Protein AF-A0A1Y4GLE7-F1 (afdb_monomer)

Mean predicted aligned error: 9.51 Å

Solvent-accessible surface area (backbone atoms only — not comparable to full-atom values): 6238 Å² total; per-residue (Å²): 132,56,70,69,56,54,52,53,50,52,52,54,53,52,50,44,53,52,37,48,58,31,63,73,34,73,68,36,23,28,51,52,10,46,50,41,59,73,25,40,50,88,51,75,80,82,81,58,92,72,50,87,75,52,49,61,57,52,50,52,34,26,52,50,18,48,52,52,41,53,47,30,31,75,59,54,54,64,40,45,62,51,16,35,50,49,26,52,54,49,49,52,53,52,51,54,51,52,53,51,44,77,70,74,53,88,87,81,86,87,80,134

Structure (mmCIF, N/CA/C/O backbone):
data_AF-A0A1Y4GLE7-F1
#
_entry.id   AF-A0A1Y4GLE7-F1
#
loop_
_atom_site.group_PDB
_atom_site.id
_atom_site.type_symbol
_atom_site.label_atom_id
_atom_site.label_alt_id
_atom_site.label_comp_id
_atom_site.label_asym_id
_atom_site.label_entity_id
_atom_site.label_seq_id
_atom_site.pdbx_PDB_ins_code
_atom_site.Cartn_x
_atom_site.Cartn_y
_atom_site.Cartn_z
_atom_site.occupancy
_atom_site.B_iso_or_equiv
_atom_site.auth_seq_id
_atom_site.auth_comp_id
_atom_site.auth_asym_id
_atom_site.auth_atom_id
_atom_site.pdbx_PDB_model_num
ATOM 1 N N . MET A 1 1 ? 17.166 -5.714 -28.266 1.00 63.12 1 MET A N 1
ATOM 2 C CA . MET A 1 1 ? 16.614 -5.155 -27.015 1.00 63.12 1 MET A CA 1
ATOM 3 C C . MET A 1 1 ? 17.673 -4.256 -26.400 1.00 63.12 1 MET A C 1
ATOM 5 O O . MET A 1 1 ? 18.807 -4.708 -26.267 1.00 63.12 1 MET A O 1
ATOM 9 N N . ASN A 1 2 ? 17.350 -2.991 -26.119 1.00 88.38 2 ASN A N 1
ATOM 10 C CA . ASN A 1 2 ? 18.285 -2.067 -25.466 1.00 88.38 2 ASN A CA 1
ATOM 11 C C . ASN A 1 2 ? 18.550 -2.544 -24.017 1.00 88.38 2 ASN A C 1
ATOM 13 O O . ASN A 1 2 ? 17.637 -3.058 -23.369 1.00 88.38 2 ASN A O 1
ATOM 17 N N . LYS A 1 3 ? 19.777 -2.393 -23.499 1.00 84.25 3 LYS A N 1
ATOM 18 C CA . LYS A 1 3 ? 20.131 -2.744 -22.110 1.00 84.25 3 LYS A CA 1
ATOM 19 C C . LYS A 1 3 ? 19.242 -2.013 -21.095 1.00 84.25 3 LYS A C 1
ATOM 21 O O . LYS A 1 3 ? 18.808 -2.630 -20.125 1.00 84.25 3 LYS A O 1
ATOM 26 N N . ASP A 1 4 ? 18.888 -0.759 -21.370 1.00 90.38 4 ASP A N 1
ATOM 27 C CA . ASP A 1 4 ? 18.006 0.039 -20.504 1.00 90.38 4 ASP A CA 1
ATOM 28 C C . ASP A 1 4 ? 16.574 -0.506 -20.474 1.00 90.38 4 ASP A C 1
ATOM 30 O O . ASP A 1 4 ? 15.894 -0.499 -19.448 1.00 90.38 4 ASP A O 1
ATOM 34 N N . GLU A 1 5 ? 16.116 -1.033 -21.608 1.00 92.62 5 GLU A N 1
ATOM 35 C CA . GLU A 1 5 ? 14.796 -1.637 -21.729 1.00 92.62 5 GLU A CA 1
ATOM 36 C C . GLU A 1 5 ? 14.727 -2.970 -20.978 1.00 92.62 5 GLU A C 1
ATOM 38 O O . GLU A 1 5 ? 13.757 -3.221 -20.263 1.00 92.62 5 GLU A O 1
ATOM 43 N N . ALA A 1 6 ? 15.786 -3.780 -21.064 1.00 92.25 6 ALA A N 1
ATOM 44 C CA . ALA A 1 6 ? 15.915 -5.021 -20.306 1.00 92.25 6 ALA A CA 1
ATOM 45 C C . ALA A 1 6 ? 15.909 -4.763 -18.790 1.00 92.25 6 ALA A C 1
ATOM 47 O O . ALA A 1 6 ? 15.163 -5.408 -18.053 1.00 92.25 6 ALA A O 1
ATOM 48 N N . PHE A 1 7 ? 16.681 -3.769 -18.335 1.00 93.50 7 PHE A N 1
ATOM 49 C CA . PHE A 1 7 ? 16.710 -3.358 -16.932 1.00 93.50 7 PHE A CA 1
ATOM 50 C C . PHE A 1 7 ? 15.334 -2.884 -16.447 1.00 93.50 7 PHE A C 1
ATOM 52 O O . PHE A 1 7 ? 14.849 -3.314 -15.398 1.00 93.50 7 PHE A O 1
ATOM 59 N N . ARG A 1 8 ? 14.660 -2.038 -17.238 1.00 92.25 8 ARG A N 1
ATOM 60 C CA . ARG A 1 8 ? 13.312 -1.549 -16.923 1.00 92.25 8 ARG A CA 1
ATOM 61 C C . ARG A 1 8 ? 12.316 -2.698 -16.766 1.00 92.25 8 ARG A C 1
ATOM 63 O O . ARG A 1 8 ? 11.502 -2.656 -15.846 1.00 92.25 8 ARG A O 1
ATOM 70 N N . LEU A 1 9 ? 12.369 -3.696 -17.648 1.00 92.88 9 LEU A N 1
ATOM 71 C CA . LEU A 1 9 ? 11.477 -4.854 -17.603 1.00 92.88 9 LEU A CA 1
ATOM 72 C C . LEU A 1 9 ? 11.718 -5.717 -16.361 1.00 92.88 9 LEU A C 1
ATOM 74 O O . LEU A 1 9 ? 10.753 -6.082 -15.695 1.00 92.88 9 LEU A O 1
ATOM 78 N N . GLU A 1 10 ? 12.973 -5.999 -16.012 1.00 94.50 10 GLU A N 1
ATOM 79 C CA . GLU A 1 10 ? 13.294 -6.765 -14.799 1.00 94.50 10 GLU A CA 1
ATOM 80 C C . GLU A 1 10 ? 12.846 -6.044 -13.526 1.00 94.50 10 GLU A C 1
ATOM 82 O O . GLU A 1 10 ? 12.214 -6.651 -12.660 1.00 94.50 10 GLU A O 1
ATOM 87 N N . ARG A 1 11 ? 13.052 -4.724 -13.446 1.00 92.31 11 ARG A N 1
ATOM 88 C CA . ARG A 1 11 ? 12.528 -3.919 -12.337 1.00 92.31 11 ARG A CA 1
ATOM 89 C C . ARG A 1 11 ? 11.005 -4.038 -12.220 1.00 92.31 11 ARG A C 1
ATOM 91 O O . ARG A 1 11 ? 10.500 -4.279 -11.129 1.00 92.31 11 ARG A O 1
ATOM 98 N N . LEU A 1 12 ? 10.271 -3.904 -13.329 1.00 90.69 12 LEU A N 1
ATOM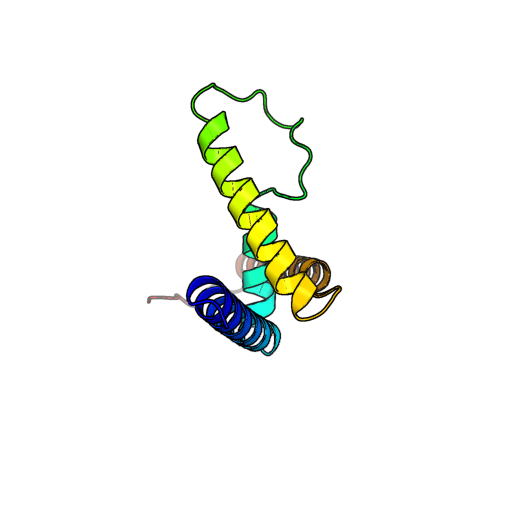 99 C CA . LEU A 1 12 ? 8.805 -4.005 -13.328 1.00 90.69 12 LEU A CA 1
ATOM 100 C C . LEU A 1 12 ? 8.313 -5.397 -12.900 1.00 90.69 12 LEU A C 1
ATOM 102 O O . LEU A 1 12 ? 7.326 -5.493 -12.173 1.00 90.69 12 LEU A O 1
ATOM 106 N N . LYS A 1 13 ? 9.007 -6.471 -13.299 1.00 92.50 13 LYS A N 1
ATOM 107 C CA . LYS A 1 13 ? 8.704 -7.834 -12.830 1.00 92.50 13 LYS A CA 1
ATOM 108 C C . LYS A 1 13 ? 8.921 -7.973 -11.324 1.00 92.50 13 LYS A C 1
ATOM 110 O O . LYS A 1 13 ? 8.084 -8.559 -10.641 1.00 92.50 13 LYS A O 1
ATOM 115 N N . GLY A 1 14 ? 10.024 -7.426 -10.810 1.00 93.62 14 GLY A N 1
ATOM 116 C CA . GLY A 1 14 ? 10.321 -7.412 -9.378 1.00 93.62 14 GLY A CA 1
ATOM 117 C C . GLY A 1 14 ? 9.249 -6.676 -8.574 1.00 93.62 14 GLY A C 1
ATOM 118 O O . GLY A 1 14 ? 8.749 -7.206 -7.585 1.00 93.62 14 GLY A O 1
ATOM 119 N N . GLU A 1 15 ? 8.835 -5.500 -9.044 1.00 93.56 15 GLU A N 1
ATOM 120 C CA . GLU A 1 15 ? 7.764 -4.710 -8.427 1.00 93.56 15 GLU A CA 1
ATOM 121 C C . GLU A 1 15 ? 6.430 -5.454 -8.405 1.00 93.56 15 GLU A C 1
ATOM 123 O O . GLU A 1 15 ? 5.782 -5.508 -7.363 1.00 93.56 15 GLU A O 1
ATOM 128 N N . ALA A 1 16 ? 6.039 -6.075 -9.521 1.00 91.50 16 ALA A N 1
ATOM 129 C CA . ALA A 1 16 ? 4.807 -6.856 -9.591 1.00 91.50 16 ALA A CA 1
ATOM 130 C C . ALA A 1 16 ? 4.836 -8.058 -8.634 1.00 91.50 16 ALA A C 1
ATOM 132 O O . ALA A 1 16 ? 3.851 -8.328 -7.947 1.00 91.50 16 ALA A O 1
ATOM 133 N N . LYS A 1 17 ? 5.978 -8.753 -8.541 1.00 94.75 17 LYS A N 1
ATOM 134 C CA . LYS A 1 17 ? 6.161 -9.873 -7.610 1.00 94.75 17 LYS A CA 1
ATOM 135 C C . LYS A 1 17 ? 6.051 -9.423 -6.153 1.00 94.75 17 LYS A C 1
ATOM 137 O O . LYS A 1 17 ? 5.368 -10.080 -5.373 1.00 94.75 17 LYS A O 1
ATOM 142 N N . LEU A 1 18 ? 6.699 -8.313 -5.793 1.00 93.88 18 LEU A N 1
ATOM 143 C CA . LEU A 1 18 ? 6.623 -7.745 -4.445 1.00 93.88 18 LEU A CA 1
ATOM 144 C C . LEU A 1 18 ? 5.190 -7.326 -4.100 1.00 93.88 18 LEU A C 1
ATOM 146 O O . LEU A 1 18 ? 4.680 -7.708 -3.051 1.00 93.88 18 LEU A O 1
ATOM 150 N N . ALA A 1 19 ? 4.530 -6.594 -5.002 1.00 95.00 19 ALA A N 1
ATOM 151 C CA . ALA A 1 19 ? 3.150 -6.159 -4.826 1.00 95.00 19 ALA A CA 1
ATOM 152 C C . ALA A 1 19 ? 2.216 -7.353 -4.603 1.00 95.00 19 ALA A C 1
ATOM 154 O O . ALA A 1 19 ? 1.445 -7.374 -3.651 1.00 95.00 19 ALA A O 1
ATOM 155 N N . SER A 1 20 ? 2.334 -8.385 -5.442 1.00 94.38 20 SER A N 1
ATOM 156 C CA . SER A 1 20 ? 1.533 -9.600 -5.312 1.00 94.38 20 SER A CA 1
ATOM 157 C C . SER A 1 20 ? 1.773 -10.317 -3.983 1.00 94.38 20 SER A C 1
ATOM 159 O O . SER A 1 20 ? 0.819 -10.832 -3.408 1.00 94.38 20 SER A O 1
ATOM 161 N N . ALA A 1 21 ? 3.017 -10.363 -3.496 1.00 95.06 21 ALA A N 1
ATOM 162 C CA . ALA A 1 21 ? 3.340 -10.997 -2.220 1.00 95.06 21 ALA A CA 1
ATOM 163 C C . ALA A 1 21 ? 2.727 -10.240 -1.032 1.00 95.06 21 ALA A C 1
ATOM 165 O O . ALA A 1 21 ? 2.165 -10.867 -0.139 1.00 95.06 21 ALA A O 1
ATOM 166 N N . LEU A 1 22 ? 2.785 -8.904 -1.049 1.00 95.56 22 LEU A N 1
ATOM 167 C CA . LEU A 1 22 ? 2.162 -8.063 -0.024 1.00 95.56 22 LEU A CA 1
ATOM 168 C C . LEU A 1 22 ? 0.636 -8.203 -0.035 1.00 95.56 22 LEU A C 1
ATOM 170 O O . LEU A 1 22 ? 0.025 -8.362 1.015 1.00 95.56 22 LEU A O 1
ATOM 174 N N . LEU A 1 23 ? 0.019 -8.205 -1.219 1.00 96.00 23 LEU A N 1
ATOM 175 C CA . LEU A 1 23 ? -1.437 -8.293 -1.351 1.00 96.00 23 LEU A CA 1
ATOM 176 C C . LEU A 1 23 ? -2.006 -9.675 -0.994 1.00 96.00 23 LEU A C 1
ATOM 178 O O . LEU A 1 23 ? -3.178 -9.779 -0.625 1.00 96.00 23 LEU A O 1
ATOM 182 N N . ALA A 1 24 ? -1.198 -10.734 -1.075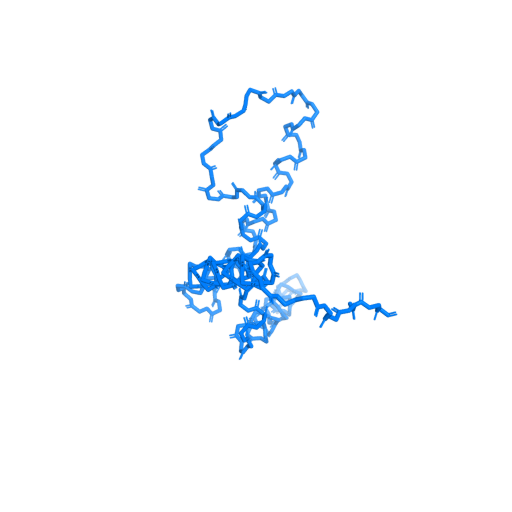 1.00 96.06 24 ALA A N 1
ATOM 183 C CA . ALA A 1 24 ? -1.627 -12.091 -0.742 1.00 96.06 24 ALA A CA 1
ATOM 184 C C . ALA A 1 24 ? -1.904 -12.296 0.759 1.00 96.06 24 ALA A C 1
ATOM 186 O O . ALA A 1 24 ? -2.624 -13.228 1.115 1.00 96.06 24 ALA A O 1
ATOM 187 N N . LEU A 1 25 ? -1.365 -11.438 1.631 1.00 95.81 25 LEU A N 1
ATOM 188 C CA . LEU A 1 25 ? -1.461 -11.571 3.086 1.00 95.81 25 LEU A CA 1
ATOM 189 C C . LEU A 1 25 ? -2.260 -10.407 3.693 1.00 95.81 25 LEU A C 1
ATOM 191 O O . LEU A 1 25 ? -2.026 -9.262 3.301 1.00 95.81 25 LEU A O 1
ATOM 195 N N . PRO A 1 26 ? -3.162 -10.653 4.664 1.00 95.19 26 PRO A N 1
ATOM 196 C CA . PRO A 1 26 ? -3.865 -9.583 5.375 1.00 95.19 26 PRO A CA 1
ATOM 197 C C . PRO A 1 26 ? -2.922 -8.543 5.988 1.00 95.19 26 PRO A C 1
ATOM 199 O O . PRO A 1 26 ? -3.103 -7.347 5.787 1.00 95.19 26 PRO A O 1
ATOM 202 N N . GLU A 1 27 ? -1.856 -8.982 6.655 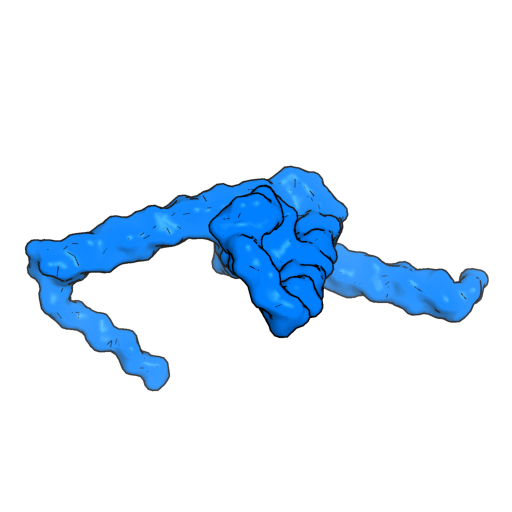1.00 96.06 27 GLU A N 1
ATOM 203 C CA . GLU A 1 27 ? -0.866 -8.105 7.286 1.00 96.06 27 GLU A CA 1
ATOM 204 C C . GLU A 1 27 ? -0.129 -7.246 6.253 1.00 96.06 27 GLU A C 1
ATOM 206 O O . GLU A 1 27 ? 0.165 -6.078 6.503 1.00 96.06 27 GLU A O 1
ATOM 211 N N . GLY A 1 28 ? 0.134 -7.804 5.068 1.00 96.56 28 GLY A N 1
ATOM 212 C CA . GLY A 1 28 ? 0.741 -7.067 3.965 1.00 96.56 28 GLY A CA 1
ATOM 213 C C . GLY A 1 28 ? -0.190 -5.989 3.410 1.00 96.56 28 GLY A C 1
ATOM 214 O O . GLY A 1 28 ? 0.259 -4.873 3.148 1.00 96.56 28 GLY A O 1
ATOM 215 N N . ARG A 1 29 ? -1.494 -6.274 3.301 1.00 96.69 29 ARG A N 1
ATOM 216 C CA . ARG A 1 29 ? -2.502 -5.282 2.892 1.00 96.69 29 ARG A CA 1
ATOM 217 C C . ARG A 1 29 ? -2.669 -4.172 3.927 1.00 96.69 29 ARG A C 1
ATOM 219 O O . ARG A 1 29 ? -2.646 -3.003 3.548 1.00 96.69 29 ARG A O 1
ATOM 226 N N . ILE A 1 30 ? -2.717 -4.513 5.214 1.00 96.69 30 ILE A N 1
ATOM 227 C CA . ILE A 1 30 ? -2.744 -3.545 6.323 1.00 96.69 30 ILE A CA 1
ATOM 228 C C . ILE A 1 30 ? -1.501 -2.646 6.281 1.00 96.69 30 ILE A C 1
ATOM 230 O O . ILE A 1 30 ? -1.620 -1.423 6.324 1.00 96.69 30 ILE A O 1
ATOM 234 N N . PHE A 1 31 ? -0.308 -3.229 6.120 1.00 96.00 31 PHE A N 1
ATOM 235 C CA . PHE A 1 31 ? 0.941 -2.474 5.991 1.00 96.00 31 PHE A CA 1
ATOM 236 C C . PHE A 1 31 ? 0.928 -1.518 4.789 1.00 96.00 31 PHE A C 1
ATOM 238 O O . PHE A 1 31 ? 1.336 -0.362 4.898 1.00 96.00 31 PHE A O 1
ATOM 245 N N . CYS A 1 32 ? 0.428 -1.969 3.639 1.00 95.25 32 CYS A N 1
ATOM 246 C CA . CYS A 1 32 ? 0.264 -1.110 2.471 1.00 95.25 32 CYS A CA 1
ATOM 247 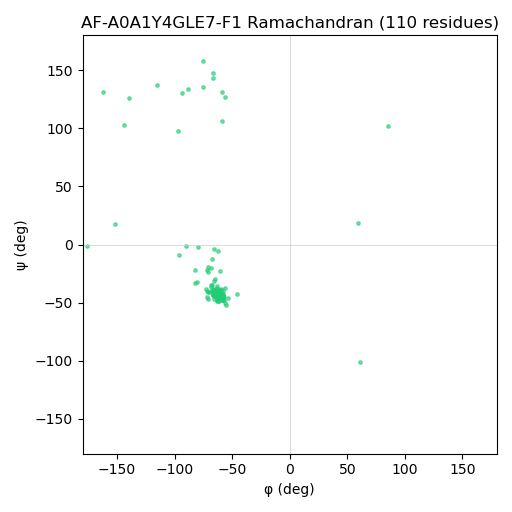C C . CYS A 1 32 ? -0.718 0.044 2.722 1.00 95.25 32 CYS A C 1
ATOM 249 O O . CYS A 1 32 ? -0.457 1.159 2.270 1.00 95.25 32 CYS A O 1
ATOM 251 N N . GLY A 1 33 ? -1.818 -0.204 3.439 1.00 94.94 33 GLY A N 1
ATOM 252 C CA . GLY A 1 33 ? -2.776 0.828 3.836 1.00 94.94 33 GLY A CA 1
ATOM 253 C C . GLY A 1 33 ? -2.149 1.880 4.748 1.00 94.94 33 GLY A C 1
ATOM 254 O O . GLY A 1 33 ? -2.276 3.071 4.474 1.00 94.94 33 GLY A O 1
ATOM 255 N N . LEU A 1 34 ? -1.383 1.439 5.752 1.00 94.44 34 LEU A N 1
ATOM 256 C CA . LEU A 1 34 ? -0.600 2.309 6.631 1.00 94.44 34 LEU A CA 1
ATOM 257 C C . LEU A 1 34 ? 0.343 3.216 5.829 1.00 94.44 34 LEU A C 1
ATOM 259 O O . LEU A 1 34 ? 0.304 4.431 5.987 1.00 94.44 34 LEU A O 1
ATOM 263 N N . LEU A 1 35 ? 1.159 2.655 4.928 1.00 92.44 35 LEU A N 1
ATOM 264 C CA . LEU A 1 35 ? 2.093 3.448 4.118 1.00 92.44 35 LEU A CA 1
ATOM 265 C C . LEU A 1 35 ? 1.383 4.530 3.286 1.00 92.44 35 LEU A C 1
ATOM 267 O O . LEU A 1 35 ? 1.886 5.647 3.154 1.00 92.44 35 LEU A O 1
ATOM 271 N N . LEU A 1 36 ? 0.223 4.213 2.709 1.00 91.81 36 LEU A N 1
ATOM 272 C CA . LEU A 1 36 ? -0.555 5.170 1.918 1.00 91.81 36 LEU A CA 1
ATOM 273 C C . LEU A 1 36 ? -1.154 6.293 2.778 1.00 91.81 36 LEU A C 1
ATOM 275 O O . LEU A 1 36 ? -1.205 7.439 2.328 1.00 91.81 36 LEU A O 1
ATOM 279 N N . GLU A 1 37 ? -1.576 5.983 4.003 1.00 88.81 37 GLU A N 1
ATOM 280 C CA . GLU A 1 37 ? -2.084 6.973 4.957 1.00 88.81 37 GLU A CA 1
ATOM 281 C C . GLU A 1 37 ? -0.978 7.890 5.495 1.00 88.81 37 GLU A C 1
ATOM 283 O O . GLU A 1 37 ? -1.143 9.113 5.491 1.00 88.81 37 GLU A O 1
ATOM 288 N N . GLU A 1 38 ? 0.161 7.320 5.902 1.00 87.75 38 GLU A N 1
ATOM 289 C CA . GLU A 1 38 ? 1.294 8.060 6.481 1.00 87.75 38 GLU A CA 1
ATOM 290 C C . GLU A 1 38 ? 1.942 9.007 5.472 1.00 87.75 38 GLU A C 1
ATOM 292 O O . GLU A 1 38 ? 2.256 10.151 5.785 1.00 87.75 38 GLU A O 1
ATOM 297 N N . THR A 1 39 ? 2.067 8.576 4.216 1.00 85.25 39 THR A N 1
ATOM 298 C CA . THR A 1 39 ? 2.633 9.423 3.153 1.00 85.25 39 THR A CA 1
ATOM 299 C C . THR A 1 39 ? 1.750 10.619 2.792 1.00 85.25 39 THR A C 1
ATOM 301 O O . THR A 1 39 ? 2.179 11.508 2.053 1.00 85.25 39 THR A O 1
ATOM 304 N N . GLY A 1 40 ? 0.495 10.650 3.261 1.00 73.12 40 GLY A N 1
ATOM 305 C CA . GLY A 1 40 ? -0.429 11.758 3.033 1.00 73.12 40 GLY A CA 1
ATOM 306 C C . GLY A 1 40 ? -0.711 12.037 1.554 1.00 73.12 40 GLY A C 1
ATOM 307 O O . GLY A 1 40 ? -1.187 13.125 1.222 1.00 73.12 40 GLY A O 1
ATOM 308 N N . PHE A 1 41 ? -0.426 11.079 0.662 1.00 76.50 41 PHE A N 1
ATOM 309 C CA . PHE A 1 41 ? -0.523 11.251 -0.790 1.00 76.50 41 PHE A CA 1
ATOM 310 C C . PHE A 1 41 ? -1.943 11.625 -1.233 1.00 76.50 41 PHE A C 1
ATOM 312 O O . PHE A 1 41 ? -2.119 12.495 -2.083 1.00 76.50 41 PHE A O 1
ATOM 319 N N . LEU A 1 42 ? -2.957 11.027 -0.601 1.00 69.88 42 LEU A N 1
ATOM 320 C CA . LEU A 1 42 ? -4.370 11.302 -0.881 1.00 69.88 42 LEU A CA 1
ATOM 321 C C . LEU A 1 42 ? -4.959 12.433 -0.020 1.00 69.88 42 LEU A C 1
ATOM 323 O O . LEU A 1 42 ? -6.130 12.778 -0.173 1.00 69.88 42 LEU A O 1
ATOM 327 N N . ARG A 1 43 ? -4.175 13.033 0.886 1.00 67.94 43 ARG A N 1
ATOM 328 C CA . ARG A 1 43 ? -4.645 14.115 1.760 1.00 67.94 43 ARG A CA 1
ATOM 329 C C . ARG A 1 43 ? -4.458 15.475 1.082 1.00 67.94 43 ARG A C 1
ATOM 331 O O . ARG A 1 43 ? -3.390 15.801 0.551 1.00 67.94 43 ARG A O 1
ATOM 338 N N . ASN A 1 44 ? -5.498 16.310 1.149 1.00 55.31 44 ASN A N 1
ATOM 339 C CA . ASN A 1 44 ? -5.436 17.692 0.671 1.00 55.31 44 ASN A CA 1
ATOM 340 C C . ASN A 1 44 ? -4.288 18.439 1.368 1.00 55.31 44 ASN A C 1
ATOM 342 O O . ASN A 1 44 ? -4.224 18.496 2.595 1.00 55.31 44 ASN A O 1
ATOM 346 N N . SER A 1 45 ? -3.407 19.053 0.575 1.00 54.19 45 SER A N 1
ATOM 347 C CA . SER A 1 45 ? -2.250 19.851 1.022 1.00 54.19 45 SER A CA 1
ATOM 348 C C . SER A 1 45 ? -2.614 21.092 1.846 1.00 54.19 45 SER A C 1
ATOM 350 O O . SER A 1 45 ? -1.728 21.766 2.355 1.00 54.19 45 SER A O 1
ATOM 352 N N . ALA A 1 46 ? -3.903 21.404 1.989 1.00 51.50 46 ALA A N 1
ATOM 353 C CA . ALA A 1 46 ? -4.397 22.630 2.604 1.00 51.50 46 ALA A CA 1
ATOM 354 C C . ALA A 1 46 ? -4.402 22.626 4.145 1.00 51.50 46 ALA A C 1
ATOM 356 O O . ALA A 1 46 ? -4.835 23.610 4.737 1.00 51.50 46 ALA A O 1
ATOM 357 N N . ARG A 1 47 ? -4.003 21.528 4.804 1.00 49.62 47 ARG A N 1
ATOM 358 C CA . ARG A 1 47 ? -4.230 21.379 6.251 1.00 49.62 47 ARG A CA 1
ATOM 359 C C . ARG A 1 47 ? -3.202 22.069 7.148 1.00 49.62 47 ARG A C 1
ATOM 361 O O . ARG A 1 47 ? -3.570 22.423 8.257 1.00 49.62 47 ARG A O 1
ATOM 368 N N . ASP A 1 48 ? -1.996 22.347 6.659 1.00 52.59 48 ASP A N 1
ATOM 369 C CA . ASP A 1 48 ? -0.933 22.950 7.465 1.00 52.59 48 ASP A CA 1
ATOM 370 C C . ASP A 1 48 ? -0.179 23.997 6.648 1.00 52.59 48 ASP A C 1
ATOM 372 O O . ASP A 1 48 ? 0.329 23.679 5.573 1.00 52.59 48 ASP A O 1
ATOM 376 N N . SER A 1 49 ? -0.074 25.225 7.159 1.00 50.59 49 SER A N 1
ATOM 377 C CA . SER A 1 49 ? 0.821 26.256 6.624 1.00 50.59 49 SER A CA 1
ATOM 378 C C . SER A 1 49 ? 2.262 25.730 6.666 1.00 50.59 49 SER A C 1
ATOM 380 O O . SER A 1 49 ? 2.823 25.624 7.758 1.00 50.59 49 SER A O 1
ATOM 382 N N . PRO A 1 50 ? 2.868 25.349 5.528 1.00 57.09 50 PRO A N 1
ATOM 383 C CA . PRO A 1 50 ? 4.133 24.631 5.549 1.00 57.09 50 PRO A CA 1
ATOM 384 C C . PRO A 1 50 ? 5.276 25.592 5.878 1.00 57.09 50 PRO A C 1
ATOM 386 O O . PRO A 1 50 ? 5.361 26.682 5.305 1.00 57.09 50 PRO A O 1
ATOM 389 N N . THR A 1 51 ? 6.188 25.187 6.764 1.00 56.94 51 THR A N 1
ATOM 390 C CA . THR A 1 51 ? 7.481 25.870 6.864 1.00 56.94 51 THR A CA 1
ATOM 391 C C . THR A 1 51 ? 8.379 25.458 5.680 1.00 56.94 51 THR A C 1
ATOM 393 O O . THR A 1 51 ? 8.164 24.403 5.073 1.00 56.94 51 THR A O 1
ATOM 396 N N . PRO A 1 52 ? 9.399 26.254 5.306 1.00 57.41 52 PRO A N 1
ATOM 397 C CA . PRO A 1 52 ? 10.292 25.929 4.185 1.00 57.41 52 PRO A CA 1
ATOM 398 C C . PRO A 1 52 ? 11.081 24.612 4.340 1.00 57.41 52 PRO A C 1
ATOM 400 O O . PRO A 1 52 ? 11.521 24.041 3.346 1.00 57.41 52 PRO A O 1
ATOM 403 N N . GLY A 1 53 ? 11.274 24.125 5.573 1.00 54.78 53 GLY A N 1
ATOM 404 C CA . GLY A 1 53 ? 11.890 22.818 5.843 1.00 54.78 53 GLY A CA 1
ATOM 405 C C . GLY A 1 53 ? 10.909 21.653 5.690 1.00 54.78 53 GLY A C 1
ATOM 406 O O . GLY A 1 53 ? 11.288 20.581 5.224 1.00 54.78 53 GLY A O 1
ATOM 407 N N . ASP A 1 54 ? 9.630 21.888 5.993 1.00 58.03 54 ASP A N 1
ATOM 408 C CA . ASP A 1 54 ? 8.569 20.883 5.876 1.00 58.03 54 ASP A CA 1
ATOM 409 C C . ASP A 1 54 ? 8.207 20.579 4.419 1.00 58.03 54 ASP A C 1
ATOM 411 O O . ASP A 1 54 ? 7.649 19.527 4.121 1.00 58.03 54 ASP A O 1
ATOM 415 N N . THR A 1 55 ? 8.508 21.488 3.490 1.00 59.97 55 THR A N 1
ATOM 416 C CA . THR A 1 55 ? 8.045 21.389 2.099 1.00 59.97 55 THR A CA 1
ATOM 417 C C . THR A 1 55 ? 8.758 20.277 1.328 1.00 59.97 55 THR A C 1
ATOM 419 O O . THR A 1 55 ? 8.089 19.465 0.694 1.00 59.97 55 THR A O 1
ATOM 422 N N . TYR A 1 56 ? 10.088 20.170 1.441 1.00 58.91 56 TYR A N 1
ATOM 423 C CA . TYR A 1 56 ? 10.869 19.143 0.733 1.00 58.91 56 TYR A CA 1
ATOM 424 C C . TYR A 1 56 ? 10.663 17.735 1.298 1.00 58.91 56 TYR A C 1
ATOM 426 O O . TYR A 1 56 ? 10.566 16.768 0.544 1.00 58.91 56 TYR A O 1
ATOM 434 N N . PHE A 1 57 ? 10.584 17.610 2.625 1.00 65.44 57 PHE A N 1
ATOM 435 C CA . PHE A 1 57 ? 10.372 16.318 3.275 1.00 65.44 57 PHE A CA 1
ATOM 436 C C . PHE A 1 57 ? 8.990 15.748 2.928 1.00 65.44 57 PHE A C 1
ATOM 438 O O . PHE A 1 57 ? 8.889 14.615 2.458 1.00 65.44 57 PHE A O 1
ATOM 445 N N . ARG A 1 58 ? 7.942 16.579 3.019 1.00 71.88 58 ARG A N 1
ATOM 446 C CA . ARG A 1 58 ? 6.570 16.187 2.659 1.00 71.88 58 ARG A CA 1
ATOM 447 C C . ARG A 1 58 ? 6.406 15.889 1.170 1.00 71.88 58 ARG A C 1
ATOM 449 O O . ARG A 1 58 ? 5.591 15.050 0.797 1.00 71.88 58 ARG A O 1
ATOM 456 N N . GLU A 1 59 ? 7.160 16.558 0.300 1.00 74.81 59 GLU A N 1
ATOM 457 C CA . GLU A 1 59 ? 7.183 16.230 -1.130 1.00 74.81 59 GLU A CA 1
ATOM 458 C C . GLU A 1 59 ? 7.818 14.851 -1.378 1.00 74.81 59 GLU A C 1
ATOM 460 O O . GLU A 1 59 ? 7.283 14.052 -2.149 1.00 74.81 59 GLU A O 1
ATOM 465 N N . GLY A 1 60 ? 8.901 14.525 -0.665 1.00 79.12 60 GLY A N 1
ATOM 466 C CA . GLY A 1 60 ? 9.492 13.186 -0.660 1.00 79.12 60 GLY A CA 1
ATOM 467 C C . GLY A 1 60 ? 8.502 12.103 -0.222 1.00 79.12 60 GLY A C 1
ATOM 468 O O . GLY A 1 60 ? 8.347 11.097 -0.916 1.00 79.12 60 GLY A O 1
ATOM 469 N N . GLU A 1 61 ? 7.777 12.330 0.874 1.00 82.44 61 GLU A N 1
ATOM 470 C CA . GLU A 1 61 ? 6.747 11.408 1.374 1.00 82.44 61 GLU A CA 1
ATOM 471 C C . GLU A 1 61 ? 5.616 11.207 0.365 1.00 82.44 61 GLU A C 1
ATOM 473 O O . GLU A 1 61 ? 5.250 10.071 0.060 1.00 82.44 61 GLU A O 1
ATOM 478 N N . ARG A 1 62 ? 5.119 12.290 -0.245 1.00 82.38 62 ARG A N 1
ATOM 479 C CA . ARG A 1 62 ? 4.093 12.211 -1.295 1.00 82.38 62 ARG A CA 1
ATOM 480 C C . ARG A 1 62 ? 4.560 11.406 -2.501 1.00 82.38 62 ARG A C 1
ATOM 482 O O . ARG A 1 62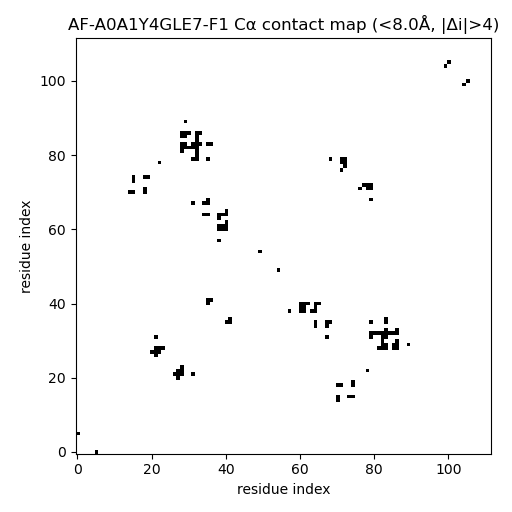 ? 3.777 10.623 -3.034 1.00 82.38 62 ARG A O 1
ATOM 489 N N . ASN A 1 63 ? 5.819 11.553 -2.910 1.00 86.50 63 ASN A N 1
ATOM 490 C CA . ASN A 1 63 ? 6.389 10.779 -4.013 1.00 86.50 63 ASN A CA 1
ATOM 491 C C . ASN A 1 63 ? 6.477 9.285 -3.677 1.00 86.50 63 ASN A C 1
ATOM 493 O O . ASN A 1 63 ? 6.178 8.440 -4.526 1.00 86.50 63 ASN A O 1
ATOM 497 N N . VAL A 1 64 ? 6.839 8.944 -2.436 1.00 88.62 64 VAL A N 1
ATOM 498 C CA . VAL A 1 64 ? 6.794 7.558 -1.948 1.00 88.62 64 VAL A CA 1
ATOM 499 C C . VAL A 1 64 ? 5.359 7.034 -1.987 1.00 88.62 64 VAL A C 1
ATOM 501 O O . VAL A 1 64 ? 5.120 5.970 -2.559 1.00 88.62 64 VAL A O 1
ATOM 504 N N . GLY A 1 65 ? 4.400 7.803 -1.468 1.00 90.88 65 GLY A N 1
ATOM 505 C CA . GLY A 1 65 ? 2.982 7.448 -1.479 1.00 90.88 65 GLY A CA 1
ATOM 506 C C . GLY A 1 65 ? 2.437 7.226 -2.888 1.00 90.88 65 GLY A C 1
ATOM 507 O O . GLY A 1 65 ? 1.819 6.195 -3.151 1.00 90.88 65 GLY A O 1
ATOM 508 N N . GLN A 1 66 ? 2.756 8.116 -3.832 1.00 91.44 66 GLN A N 1
ATOM 509 C CA . GLN A 1 66 ? 2.409 7.947 -5.243 1.00 91.44 66 GLN A CA 1
ATOM 510 C C . GLN A 1 66 ? 2.993 6.651 -5.808 1.00 91.44 66 GLN A C 1
ATOM 512 O O . GLN A 1 66 ? 2.314 5.903 -6.515 1.00 91.44 66 GLN A O 1
ATOM 517 N N . ARG A 1 67 ? 4.261 6.357 -5.501 1.00 91.69 67 ARG A N 1
ATOM 518 C CA . ARG A 1 67 ? 4.938 5.176 -6.035 1.00 91.69 67 ARG A CA 1
ATOM 519 C C . ARG A 1 67 ? 4.331 3.881 -5.507 1.00 91.69 67 ARG A C 1
ATOM 521 O O . ARG A 1 67 ? 4.146 2.943 -6.285 1.00 91.69 67 ARG A O 1
ATOM 528 N N . VAL A 1 68 ? 4.007 3.844 -4.216 1.00 93.12 68 VAL A N 1
ATOM 529 C CA . VAL A 1 68 ? 3.297 2.727 -3.583 1.00 93.12 68 VAL A CA 1
ATOM 530 C C . VAL A 1 68 ? 1.909 2.578 -4.204 1.00 93.12 68 VAL A C 1
ATOM 532 O O . VAL A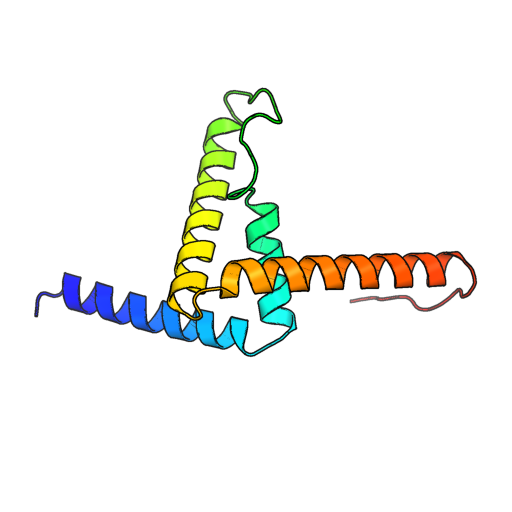 1 68 ? 1.548 1.477 -4.617 1.00 93.12 68 VAL A O 1
ATOM 535 N N . PHE A 1 69 ? 1.172 3.679 -4.372 1.00 94.00 69 PHE A N 1
ATOM 536 C CA . PHE A 1 69 ? -0.147 3.676 -5.003 1.00 94.00 69 PHE A CA 1
ATOM 537 C C . PHE A 1 69 ? -0.098 3.076 -6.413 1.00 94.00 69 PHE A C 1
ATOM 539 O O . PHE A 1 69 ? -0.851 2.156 -6.724 1.00 94.00 69 PHE A O 1
ATOM 546 N N . GLU A 1 70 ? 0.819 3.540 -7.266 1.00 93.38 70 GLU A N 1
ATOM 547 C CA . GLU A 1 70 ? 0.979 3.021 -8.628 1.00 93.38 70 GLU A CA 1
ATOM 548 C C . GLU A 1 70 ? 1.357 1.537 -8.659 1.00 93.38 70 GLU A C 1
ATOM 550 O O . GLU A 1 70 ? 0.888 0.796 -9.526 1.00 93.38 70 GLU A O 1
ATOM 555 N N . LEU A 1 71 ? 2.234 1.105 -7.749 1.00 94.25 71 LEU A N 1
ATOM 556 C CA . LEU A 1 71 ? 2.677 -0.283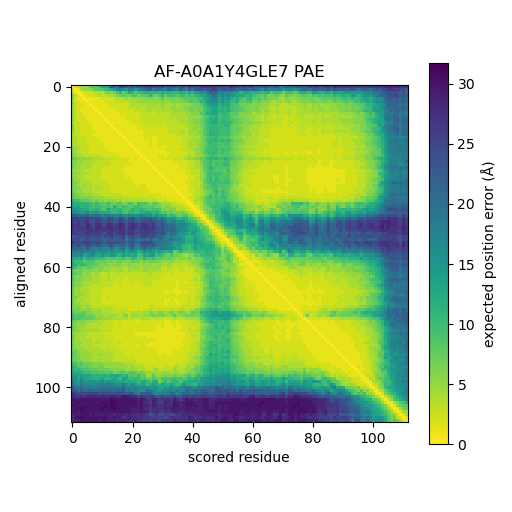 -7.650 1.00 94.25 71 LEU A CA 1
ATOM 557 C C . LEU A 1 71 ? 1.504 -1.206 -7.299 1.00 94.25 71 LEU A C 1
ATOM 559 O O . LEU A 1 71 ? 1.306 -2.223 -7.963 1.00 94.25 71 LEU A O 1
ATOM 563 N N . LEU A 1 72 ? 0.690 -0.816 -6.319 1.00 94.56 72 LEU A N 1
ATOM 564 C CA . LEU A 1 72 ? -0.491 -1.569 -5.897 1.00 94.56 72 LEU A CA 1
ATOM 565 C C . LEU A 1 72 ? -1.599 -1.528 -6.958 1.00 94.56 72 LEU A C 1
ATOM 567 O O . LEU A 1 72 ? -2.189 -2.562 -7.272 1.00 94.56 72 LEU A O 1
ATOM 571 N N . TRP A 1 73 ? -1.825 -0.368 -7.581 1.00 94.19 73 TRP A N 1
ATOM 572 C CA . TRP A 1 73 ? -2.793 -0.211 -8.667 1.00 94.19 73 TRP A CA 1
ATOM 573 C C . TRP A 1 73 ? -2.482 -1.140 -9.844 1.00 94.19 73 TRP A C 1
ATOM 575 O O . TRP A 1 73 ? -3.365 -1.817 -10.365 1.00 94.19 73 TRP A O 1
ATOM 585 N N . ARG A 1 74 ? -1.210 -1.231 -10.249 1.00 91.88 74 ARG A N 1
ATOM 586 C CA . ARG A 1 74 ? -0.787 -2.142 -11.326 1.00 91.88 74 ARG A CA 1
ATOM 587 C C . ARG A 1 74 ? -0.967 -3.615 -10.966 1.00 91.88 74 ARG A C 1
ATOM 589 O O . ARG A 1 74 ? -1.160 -4.422 -11.868 1.00 91.88 74 ARG A O 1
ATOM 596 N N . ALA A 1 75 ? -0.876 -3.962 -9.685 1.00 89.94 75 ALA A N 1
ATOM 597 C CA . ALA A 1 75 ? -0.981 -5.341 -9.226 1.00 89.94 75 ALA A CA 1
ATOM 598 C C . ALA A 1 75 ? -2.432 -5.823 -9.079 1.00 89.94 75 ALA A C 1
ATOM 600 O O . ALA A 1 75 ? -2.695 -7.000 -9.308 1.00 89.94 75 ALA A O 1
ATOM 601 N N . GLY A 1 76 ? -3.366 -4.940 -8.711 1.00 85.69 76 GLY A N 1
ATOM 602 C CA . GLY A 1 76 ? -4.732 -5.358 -8.376 1.00 85.69 76 GLY A CA 1
ATOM 603 C C . GLY A 1 76 ? -5.828 -4.326 -8.623 1.00 85.69 76 GLY A C 1
ATOM 604 O O . GLY A 1 76 ? -6.910 -4.460 -8.060 1.00 85.69 76 GLY A O 1
ATOM 605 N N . GLY A 1 77 ? -5.577 -3.284 -9.421 1.00 89.75 77 GLY A N 1
ATOM 606 C CA . GLY A 1 77 ? -6.546 -2.220 -9.691 1.00 89.75 77 GLY A CA 1
ATOM 607 C C . GLY A 1 77 ? -6.925 -1.491 -8.406 1.00 89.75 77 GLY A C 1
ATOM 608 O O . GLY A 1 77 ? -6.145 -0.701 -7.891 1.00 89.75 77 GLY A O 1
ATOM 609 N N . ALA A 1 78 ? -8.086 -1.813 -7.837 1.00 92.19 78 ALA A N 1
ATOM 610 C CA . ALA A 1 78 ? -8.601 -1.207 -6.606 1.00 92.19 78 ALA A CA 1
ATOM 611 C C . ALA A 1 78 ? -7.775 -1.497 -5.330 1.00 92.19 78 ALA A C 1
ATOM 613 O O . AL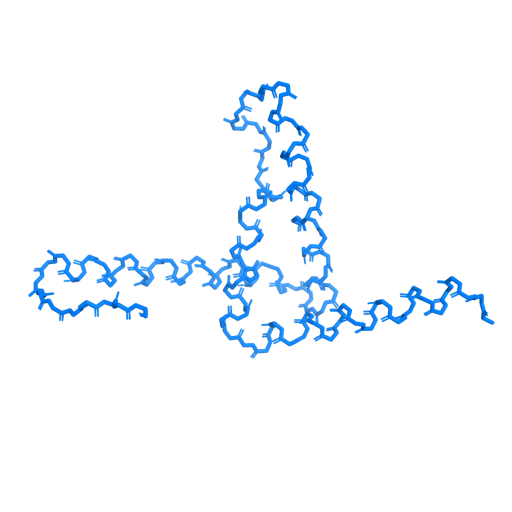A A 1 78 ? -8.067 -0.923 -4.283 1.00 92.19 78 ALA A O 1
ATOM 614 N N . ALA A 1 79 ? -6.728 -2.325 -5.416 1.00 94.75 79 ALA A N 1
ATOM 615 C CA . ALA A 1 79 ? -5.877 -2.717 -4.292 1.00 94.75 79 ALA A CA 1
ATOM 616 C C . ALA A 1 79 ? -5.411 -1.571 -3.362 1.00 94.75 79 ALA A C 1
ATOM 618 O O . ALA A 1 79 ? -5.488 -1.771 -2.154 1.00 94.75 79 ALA A O 1
ATOM 619 N N . PRO A 1 80 ? -4.986 -0.375 -3.834 1.00 94.12 80 PRO A N 1
ATOM 620 C CA . PRO A 1 80 ? -4.604 0.712 -2.928 1.00 94.12 80 PRO A CA 1
ATOM 621 C C . PRO A 1 80 ? -5.731 1.107 -1.963 1.00 94.12 80 PRO A C 1
ATOM 623 O O . PRO A 1 80 ? -5.500 1.249 -0.767 1.00 94.12 80 PRO A O 1
ATOM 626 N N . LEU A 1 81 ? -6.958 1.240 -2.477 1.00 94.19 81 LEU A N 1
ATOM 627 C CA . LEU A 1 81 ? -8.117 1.654 -1.686 1.00 94.19 81 LEU A CA 1
ATOM 628 C C . LEU A 1 81 ? -8.574 0.538 -0.742 1.00 94.19 81 LEU A C 1
ATOM 630 O O . LEU A 1 81 ? -8.919 0.813 0.403 1.00 94.19 81 LEU A O 1
ATOM 634 N N . SER A 1 82 ? -8.533 -0.717 -1.198 1.00 95.25 82 SER A N 1
ATOM 635 C CA . SER A 1 82 ? -8.834 -1.878 -0.353 1.00 95.25 82 SER A CA 1
ATOM 636 C C . SER A 1 82 ? -7.856 -1.997 0.817 1.00 95.25 82 SER A C 1
ATOM 638 O O . SER A 1 82 ? -8.294 -2.156 1.949 1.00 95.25 82 SER A O 1
ATOM 640 N N . CYS A 1 83 ? -6.553 -1.822 0.576 1.00 96.19 83 CYS A N 1
ATOM 641 C CA . CYS A 1 83 ? -5.541 -1.826 1.634 1.00 96.19 83 CYS A CA 1
ATOM 642 C C . CYS A 1 83 ? -5.782 -0.725 2.678 1.00 96.19 83 CYS A C 1
ATOM 644 O O . CYS A 1 83 ? -5.653 -0.973 3.874 1.00 96.19 83 CYS A O 1
ATOM 646 N N . MET A 1 84 ? -6.149 0.486 2.245 1.00 94.94 84 MET A N 1
ATOM 647 C CA . MET A 1 84 ? -6.480 1.582 3.164 1.00 94.94 84 MET A CA 1
ATOM 648 C C . MET A 1 84 ? -7.737 1.286 3.992 1.00 94.94 84 MET A C 1
ATOM 650 O O . MET A 1 84 ? -7.756 1.570 5.188 1.00 94.94 84 MET A O 1
ATOM 654 N N . ALA A 1 85 ? -8.765 0.687 3.384 1.00 94.88 85 ALA A N 1
ATOM 655 C CA . ALA A 1 85 ? -9.968 0.273 4.102 1.00 94.88 85 ALA A CA 1
ATOM 656 C C . ALA A 1 85 ? -9.655 -0.808 5.152 1.00 94.88 85 ALA A C 1
ATOM 658 O O . ALA A 1 85 ? -10.023 -0.647 6.312 1.00 94.88 85 ALA A O 1
ATOM 659 N N . GLU A 1 86 ? -8.899 -1.846 4.777 1.00 96.50 86 GLU A N 1
ATOM 660 C CA . GLU A 1 86 ? -8.457 -2.905 5.698 1.00 96.50 86 GLU A CA 1
ATOM 661 C C . GLU A 1 86 ? -7.607 -2.350 6.853 1.00 96.50 86 GLU A C 1
ATOM 663 O O . GLU A 1 86 ? -7.755 -2.778 7.997 1.00 96.50 86 GLU A O 1
ATOM 668 N N . TYR A 1 87 ? -6.749 -1.360 6.588 1.00 96.12 87 TYR A N 1
ATOM 669 C CA . TYR A 1 87 ? -6.003 -0.664 7.639 1.00 96.12 87 TYR A CA 1
ATOM 670 C C . TYR A 1 87 ? -6.928 0.098 8.601 1.00 96.12 87 TYR A C 1
ATOM 672 O O . TYR A 1 87 ? -6.759 0.005 9.816 1.00 96.12 87 TYR A O 1
ATOM 680 N N . GLY A 1 88 ? -7.938 0.802 8.081 1.00 94.12 88 GLY A N 1
ATOM 681 C CA . GLY A 1 88 ? -8.944 1.481 8.902 1.00 94.12 88 GLY A CA 1
ATOM 682 C C . GLY A 1 88 ? -9.751 0.519 9.782 1.00 94.12 88 GLY A C 1
ATOM 683 O O . GLY A 1 88 ? -9.951 0.786 10.967 1.00 94.12 88 GLY A O 1
ATOM 684 N N . GLU A 1 89 ? -10.161 -0.629 9.238 1.00 96.25 89 GLU A N 1
ATOM 685 C CA . GLU A 1 89 ? -10.833 -1.688 10.003 1.00 96.25 89 GLU A CA 1
ATOM 686 C C . GLU A 1 89 ? -9.928 -2.264 11.097 1.00 96.25 89 GLU A C 1
ATOM 688 O O . GLU A 1 89 ? -10.375 -2.501 12.221 1.00 96.25 89 GLU A O 1
ATOM 693 N N . TRP A 1 90 ? -8.644 -2.467 10.793 1.00 96.38 90 TRP A N 1
ATOM 694 C CA . TRP A 1 90 ? -7.667 -2.933 11.771 1.00 96.38 90 TRP A CA 1
ATOM 695 C C . TRP A 1 90 ? -7.469 -1.925 12.911 1.00 96.38 90 TRP A C 1
ATOM 697 O O . TRP A 1 90 ? -7.464 -2.325 14.076 1.00 96.38 90 TRP A O 1
ATOM 707 N N . LEU A 1 91 ? -7.380 -0.623 12.609 1.00 93.62 91 LEU A N 1
ATOM 708 C CA . LEU A 1 91 ? -7.284 0.428 13.629 1.00 93.62 91 LEU A CA 1
ATOM 709 C C . LEU A 1 91 ? -8.486 0.416 14.581 1.00 93.62 91 LEU A C 1
ATOM 711 O O . LEU A 1 91 ? -8.294 0.462 15.796 1.00 93.62 91 LEU A O 1
ATOM 715 N N . ALA A 1 92 ? -9.704 0.289 14.048 1.00 93.25 92 ALA A N 1
ATOM 716 C CA . ALA A 1 92 ? -10.914 0.202 14.865 1.00 93.25 92 ALA A CA 1
ATOM 717 C C . ALA A 1 92 ? -10.876 -1.012 15.812 1.00 93.25 92 ALA A C 1
ATOM 719 O O . ALA A 1 92 ? -11.175 -0.890 16.999 1.00 93.25 92 ALA A O 1
ATOM 720 N N . GLN A 1 93 ? -10.419 -2.172 15.326 1.00 92.44 93 GLN A N 1
ATOM 721 C CA . GLN A 1 93 ? -10.266 -3.370 16.160 1.00 92.44 93 GLN A CA 1
ATOM 722 C C . GLN A 1 93 ? -9.217 -3.190 17.267 1.00 92.44 93 GLN A C 1
ATOM 724 O O . GLN A 1 93 ? -9.403 -3.677 18.384 1.00 92.44 93 GLN A O 1
ATOM 729 N N . VAL A 1 94 ? -8.100 -2.518 16.975 1.00 91.19 94 VAL A N 1
ATOM 730 C CA . VAL A 1 94 ? -7.064 -2.213 17.974 1.00 91.19 94 VAL A CA 1
ATOM 731 C C . VAL A 1 94 ? -7.611 -1.273 19.048 1.00 91.19 94 VAL A C 1
ATOM 733 O O . VAL A 1 94 ? -7.369 -1.499 20.237 1.00 91.19 94 VAL A O 1
ATOM 736 N N . GLU A 1 95 ? -8.380 -0.256 18.661 1.00 88.94 95 GLU A N 1
ATOM 737 C CA . GLU A 1 95 ? -9.013 0.682 19.589 1.00 88.94 95 GLU A CA 1
ATOM 738 C C . GLU A 1 95 ? -10.029 -0.022 20.502 1.00 88.94 95 GLU A C 1
ATOM 740 O O . GLU A 1 95 ? -9.947 0.100 21.725 1.00 88.94 95 GLU A O 1
ATOM 745 N N . GLU A 1 96 ? -10.921 -0.842 19.941 1.00 86.75 96 GLU A N 1
ATOM 746 C CA . GLU A 1 96 ? -11.892 -1.633 20.708 1.00 86.75 96 GLU A CA 1
ATOM 747 C C . GLU A 1 96 ? -11.219 -2.571 21.718 1.00 86.75 96 GLU A C 1
ATOM 749 O O . GLU A 1 96 ? -11.628 -2.634 22.882 1.00 86.75 96 GLU A O 1
ATOM 754 N N . ARG A 1 97 ? -10.143 -3.261 21.314 1.00 84.69 97 ARG A N 1
ATOM 755 C CA . ARG A 1 97 ? -9.361 -4.130 22.212 1.00 84.69 97 ARG A CA 1
ATOM 756 C C . ARG A 1 97 ? -8.683 -3.333 23.321 1.00 84.69 97 ARG A C 1
ATOM 758 O O . ARG A 1 97 ? -8.690 -3.761 24.472 1.00 84.69 97 ARG A O 1
ATOM 765 N N . SER A 1 98 ? -8.148 -2.159 23.004 1.00 79.00 98 SER A N 1
ATOM 766 C CA . SER A 1 98 ? -7.510 -1.273 23.986 1.00 79.00 98 SER A CA 1
ATOM 767 C C . SER A 1 98 ? -8.526 -0.737 25.008 1.00 79.00 98 SER A C 1
ATOM 769 O O . SER A 1 98 ? -8.255 -0.675 26.212 1.00 79.00 98 SER A O 1
ATOM 771 N N . LEU A 1 99 ? -9.742 -0.416 24.557 1.00 72.56 99 LEU A N 1
ATOM 772 C CA . LEU A 1 99 ? -10.855 -0.009 25.417 1.00 72.56 99 LEU A CA 1
ATOM 773 C C . LEU A 1 99 ? -11.373 -1.160 26.292 1.00 72.56 99 LEU A C 1
ATOM 775 O O . LEU A 1 99 ? -11.747 -0.924 27.439 1.00 72.56 99 LEU A O 1
ATOM 779 N N . ALA A 1 100 ? -11.371 -2.397 25.793 1.00 66.06 100 ALA A N 1
ATOM 780 C CA . ALA A 1 100 ? -11.718 -3.575 26.587 1.00 66.06 100 ALA A CA 1
ATOM 781 C C . ALA A 1 100 ? -10.684 -3.846 27.697 1.00 66.06 100 ALA A C 1
ATOM 783 O O . ALA A 1 100 ? -11.067 -4.049 28.849 1.00 66.06 100 ALA A O 1
ATOM 784 N N . VAL A 1 101 ? -9.385 -3.746 27.385 1.00 68.06 101 VAL A N 1
ATOM 785 C CA . VAL A 1 101 ? -8.289 -3.895 28.365 1.00 68.06 101 VAL A CA 1
ATOM 786 C C . VAL A 1 101 ? -8.371 -2.826 29.460 1.00 68.06 101 VAL A C 1
ATOM 788 O O . VAL A 1 101 ? -8.261 -3.136 30.645 1.00 68.06 101 VAL A O 1
ATOM 791 N N . SER A 1 102 ? -8.643 -1.569 29.094 1.00 59.69 102 SER A N 1
ATOM 792 C CA . SER A 1 102 ? -8.772 -0.469 30.068 1.00 59.69 102 SER A CA 1
ATOM 793 C C . SER A 1 102 ? -10.034 -0.532 30.942 1.00 59.69 102 SER A C 1
ATOM 795 O O . SER A 1 102 ? -10.063 0.093 32.002 1.00 59.69 102 SER A O 1
ATOM 797 N N . LYS A 1 103 ? -11.069 -1.283 30.533 1.00 60.41 103 LYS A N 1
ATOM 798 C CA . LYS A 1 103 ? -12.344 -1.399 31.260 1.00 60.41 103 LYS A CA 1
ATOM 799 C C . LYS A 1 103 ? -12.459 -2.612 32.182 1.00 60.41 103 LYS A C 1
ATOM 801 O O . LYS A 1 103 ? -13.425 -2.641 32.945 1.00 60.41 103 LYS A O 1
ATOM 806 N N . GLY A 1 104 ? -11.540 -3.584 32.174 1.00 54.97 104 GLY A N 1
ATOM 807 C CA . GLY A 1 104 ? -11.778 -4.742 33.040 1.00 54.97 104 GLY A CA 1
ATOM 808 C C . GLY A 1 104 ? -10.772 -5.872 33.176 1.00 54.97 104 GLY A C 1
ATOM 809 O O . GLY A 1 104 ? -11.079 -6.747 33.974 1.00 54.97 104 GLY A O 1
ATOM 810 N N . GLU A 1 105 ? -9.613 -5.912 32.516 1.00 53.69 105 GLU A N 1
ATOM 811 C CA . GLU A 1 105 ? -8.692 -7.048 32.711 1.00 53.69 105 GLU A CA 1
ATOM 812 C C . GLU A 1 105 ? -7.228 -6.599 32.674 1.00 53.69 105 GLU A C 1
ATOM 814 O O . GLU A 1 105 ? -6.642 -6.337 31.626 1.00 53.69 105 GLU A O 1
ATOM 819 N N . GLY A 1 106 ? -6.629 -6.500 33.863 1.00 52.69 106 GLY A N 1
ATOM 820 C CA . GLY A 1 106 ? -5.181 -6.442 34.000 1.00 52.69 106 GLY A CA 1
ATOM 821 C C . GLY A 1 106 ? -4.534 -7.768 33.581 1.00 52.69 106 GLY A C 1
ATOM 822 O O . GLY A 1 106 ? -5.083 -8.835 33.841 1.00 52.69 106 GLY A O 1
ATOM 823 N N . ASN A 1 107 ? -3.322 -7.648 33.031 1.00 45.56 107 ASN A N 1
ATOM 824 C CA . ASN A 1 107 ? -2.355 -8.677 32.615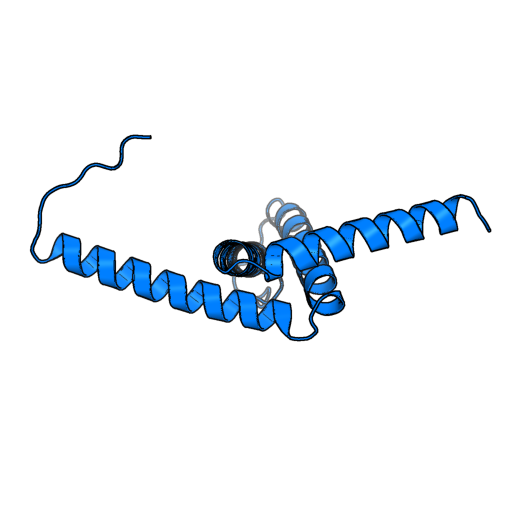 1.00 45.56 107 ASN A CA 1
ATOM 825 C C . ASN A 1 107 ? -2.515 -9.277 31.207 1.00 45.56 107 ASN A C 1
ATOM 827 O O . ASN A 1 107 ? -3.198 -10.273 31.012 1.00 45.56 107 ASN A O 1
ATOM 831 N N . ALA A 1 108 ? -1.676 -8.821 30.274 1.00 44.84 108 ALA A N 1
ATOM 832 C CA . ALA A 1 108 ? -0.376 -9.463 30.058 1.00 44.84 108 ALA A CA 1
ATOM 833 C C . ALA A 1 108 ? 0.565 -8.525 29.284 1.00 44.84 108 ALA A C 1
ATOM 835 O O . ALA A 1 108 ? 0.202 -7.915 28.282 1.00 44.84 108 ALA A O 1
ATOM 836 N N . VAL A 1 109 ? 1.774 -8.409 29.818 1.00 50.53 109 VAL A N 1
ATOM 837 C CA . VAL A 1 109 ? 2.936 -7.706 29.278 1.00 50.53 109 VAL A CA 1
ATOM 838 C C . VAL A 1 109 ? 3.302 -8.283 27.904 1.00 50.53 109 VAL A C 1
ATOM 840 O O . VAL A 1 109 ? 3.434 -9.497 27.775 1.00 50.53 109 VAL A O 1
ATOM 843 N N . TYR A 1 110 ? 3.505 -7.427 26.900 1.00 48.06 110 TYR A N 1
ATOM 844 C CA . TYR A 1 110 ? 4.276 -7.782 25.707 1.00 48.06 110 TYR A CA 1
ATOM 845 C C . TYR A 1 110 ? 5.704 -7.258 25.906 1.00 48.06 110 TYR A C 1
ATOM 847 O O . TYR A 1 110 ? 5.961 -6.072 25.715 1.00 48.06 110 TYR A O 1
ATOM 855 N N . GLU A 1 111 ? 6.612 -8.132 26.340 1.00 39.12 111 GLU A N 1
ATOM 856 C CA . GLU A 1 111 ? 8.059 -7.924 26.220 1.00 39.12 111 GLU A CA 1
ATOM 857 C C . GLU A 1 111 ? 8.529 -8.591 24.919 1.00 39.12 111 GLU A C 1
ATOM 859 O O . GLU A 1 111 ? 8.145 -9.728 24.629 1.00 39.12 111 GLU A O 1
ATOM 864 N N . CYS A 1 112 ? 9.288 -7.831 24.123 1.00 36.88 112 CYS A N 1
ATOM 865 C CA . CYS A 1 112 ? 9.963 -8.268 22.899 1.00 36.88 112 CYS A CA 1
ATOM 866 C C . CYS A 1 112 ? 11.077 -9.285 23.168 1.00 36.88 112 CYS A C 1
ATOM 868 O O . CYS A 1 112 ? 11.760 -9.151 24.209 1.00 36.88 112 CYS A O 1
#

Foldseek 3Di:
DDPVVVVVVVVLVVLLVVLVVLLVDLVSLLVLLVLLVVLCLVPDPPPDPDDPVRPVVSVVSNVSNVVSVVSNCVNPNCSSVSSNVSNVVVVVVVVVVVVVCVPDDDDDDDDD

Radius of gyration: 18.62 Å; Cα contacts (8 Å, |Δi|>4): 78; chains: 1; bounding box: 32×38×61 Å

pLDDT: mean 81.53, std 17.06, range [36.88, 96.69]

Sequence (112 aa):
MNKDEAFRLERLKGEAKLASALLALPEGRIFCGLLLEETGFLRNSARDSPTPGDTYFREGERNVGQRVFELLWRAGGAAPLSCMAEYGEWLAQVEERSLAVSKGEGNAVYEC

Secondary structure (DSSP, 8-state):
--HHHHHHHHHHHHHHHHHHHHHTSHHHHHHHHHHHHHTTTTS-GGGS---HHHHHHHHHHHHHHHHHHHHHHHHHTTHHHHHHHHHHHHHHHHHHHHHHHHHH--------

Nearest PDB structures (foldseek):
  6h2f-assembly1_I  TM=2.694E-01  e=7.360E+00  Aeromonas hydrophila subsp. hydrophila AL09-71